Protein AF-A0A7S1CXA7-F1 (afdb_monomer)

Mean predicted aligned error: 4.33 Å

pLDDT: mean 91.2, std 10.45, range [54.34, 98.44]

Organism: Cyclophora tenuis (NCBI:txid216820)

Sequence (140 aa):
IIPPPPTMKFTTAVYFDAGASSWDNGSGGPSLSYFVEIWKRHGIEFRDIFAYEMRTDSNDFYNTVPPPFQKIVHYQQCAVSSDPREDSKDHPFLPLVVKRQATNEDYVLFKLDIDSPHVENGNIDFILNDPDTHIDELLW

Secondary structure (DSSP, 8-state):
--PPPTT---SEEEEEEET---SS--TT--HHHHHHHHHHHTT---SEEEEEESSS-HHHHHHHS-TTTTTTEEEEESPPPSSGGG--SSS--HHHHHHHH--TTEEEEEEE--S-HHHHHHHHHHHHH-TT---SEEE-

Structure (mmCIF, N/CA/C/O backbone):
data_AF-A0A7S1CXA7-F1
#
_entry.id   AF-A0A7S1CXA7-F1
#
loop_
_atom_site.group_PDB
_atom_site.i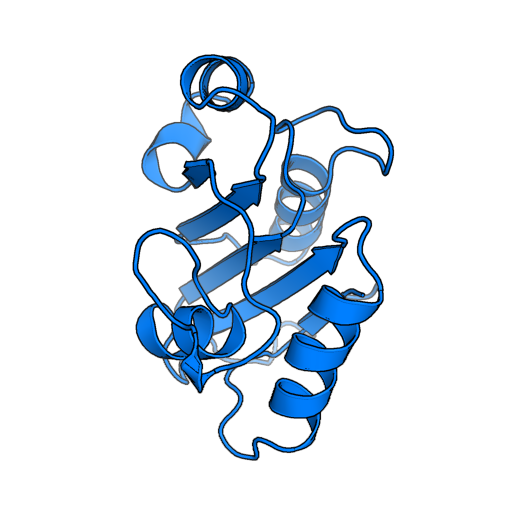d
_atom_site.type_symbol
_atom_site.label_atom_id
_atom_site.label_alt_id
_atom_site.label_comp_id
_atom_site.label_asym_id
_atom_site.label_entity_id
_atom_site.label_seq_id
_atom_site.pdbx_PDB_ins_code
_atom_site.Cartn_x
_atom_site.Cartn_y
_atom_site.Cartn_z
_atom_site.occupancy
_atom_site.B_iso_or_equiv
_atom_site.auth_seq_id
_atom_site.auth_comp_id
_atom_site.auth_asym_id
_atom_site.auth_atom_id
_atom_site.pdbx_PDB_model_num
ATOM 1 N N . ILE A 1 1 ? -17.039 0.697 -6.893 1.00 56.75 1 ILE A N 1
ATOM 2 C CA . ILE A 1 1 ? -16.589 0.129 -5.603 1.00 56.75 1 ILE A CA 1
ATOM 3 C C . ILE A 1 1 ? -17.526 0.673 -4.537 1.00 56.75 1 ILE A C 1
ATOM 5 O O . ILE A 1 1 ? -17.783 1.873 -4.555 1.00 56.75 1 ILE A O 1
ATOM 9 N N . ILE A 1 2 ? -18.133 -0.202 -3.735 1.00 61.88 2 ILE A N 1
ATOM 10 C CA . ILE A 1 2 ? -19.019 0.176 -2.628 1.00 61.88 2 ILE A CA 1
ATOM 11 C C . ILE A 1 2 ? -18.299 -0.305 -1.365 1.00 61.88 2 ILE A C 1
ATOM 13 O O . ILE A 1 2 ? -18.196 -1.519 -1.219 1.00 61.88 2 ILE A O 1
ATOM 17 N N . PRO A 1 3 ? -17.785 0.598 -0.514 1.00 61.09 3 PRO A N 1
ATOM 18 C CA . PRO A 1 3 ? -17.095 0.214 0.720 1.00 61.09 3 PRO A CA 1
ATOM 19 C C . PRO A 1 3 ? -18.050 -0.505 1.686 1.00 61.09 3 PRO A C 1
ATOM 21 O O . PRO A 1 3 ? -19.278 -0.422 1.505 1.00 61.09 3 PRO A O 1
ATOM 24 N N . PRO A 1 4 ? -17.540 -1.214 2.711 1.00 60.25 4 PRO A N 1
ATOM 25 C CA . PRO A 1 4 ? -18.363 -2.129 3.480 1.00 60.25 4 PRO A CA 1
ATOM 26 C C . PRO A 1 4 ? -19.450 -1.376 4.260 1.00 60.25 4 PRO A C 1
ATOM 28 O O . PRO A 1 4 ? -19.286 -0.209 4.634 1.00 60.25 4 PRO A O 1
ATOM 31 N N . PRO A 1 5 ? -20.587 -2.034 4.543 1.00 57.44 5 PRO A N 1
ATOM 32 C CA . PRO A 1 5 ? -21.625 -1.445 5.371 1.00 57.44 5 PRO A CA 1
ATOM 33 C C . PRO A 1 5 ? -21.099 -1.145 6.793 1.00 57.44 5 PRO A C 1
ATOM 35 O O . PRO A 1 5 ? -20.290 -1.915 7.315 1.00 57.44 5 PRO A O 1
ATOM 38 N N . PRO A 1 6 ? -21.619 -0.104 7.480 1.00 56.28 6 PRO A N 1
ATOM 39 C CA . PRO A 1 6 ? -21.147 0.365 8.799 1.00 56.28 6 PRO A CA 1
ATOM 40 C C . PRO A 1 6 ? -21.222 -0.654 9.952 1.00 56.28 6 PRO A C 1
ATOM 42 O O . PRO A 1 6 ? -20.946 -0.324 11.102 1.00 56.28 6 PRO A O 1
ATOM 45 N N . THR A 1 7 ? -21.694 -1.869 9.683 1.00 54.34 7 THR A N 1
ATOM 46 C CA . THR A 1 7 ? -21.937 -2.929 10.663 1.00 54.34 7 THR A CA 1
ATOM 47 C C . THR A 1 7 ? -20.725 -3.823 10.920 1.00 54.34 7 THR A C 1
ATOM 49 O O . THR A 1 7 ? -20.772 -4.613 11.863 1.00 54.34 7 THR A O 1
ATOM 52 N N . MET A 1 8 ? -19.654 -3.728 10.122 1.00 60.81 8 MET A N 1
ATOM 53 C CA . MET A 1 8 ? -18.385 -4.381 10.455 1.00 60.81 8 MET A CA 1
ATOM 54 C C . MET A 1 8 ? -17.701 -3.621 11.593 1.00 60.81 8 MET A C 1
ATOM 56 O O . MET A 1 8 ? -17.416 -2.433 11.482 1.00 60.81 8 MET A O 1
ATOM 60 N N . LYS A 1 9 ? -17.473 -4.307 12.716 1.00 69.88 9 LYS A N 1
ATOM 61 C CA . LYS A 1 9 ? -16.761 -3.752 13.869 1.00 69.88 9 LYS A CA 1
ATOM 62 C C . LYS A 1 9 ? -15.258 -3.972 13.691 1.00 69.88 9 LYS A C 1
ATOM 64 O O . LYS A 1 9 ? -14.724 -4.911 14.269 1.00 69.88 9 LYS A O 1
ATOM 69 N N . PHE A 1 10 ? -14.603 -3.129 12.903 1.00 83.38 10 PHE A N 1
ATOM 70 C CA . PHE A 1 10 ? -13.144 -2.992 12.942 1.00 83.38 10 PHE A CA 1
ATOM 71 C C . PHE A 1 10 ? -12.752 -1.928 13.979 1.00 83.38 10 PHE A C 1
ATOM 73 O O . PHE A 1 10 ? -13.532 -1.016 14.275 1.00 83.38 10 PHE A O 1
ATOM 80 N N . THR A 1 11 ? -11.565 -2.063 14.571 1.00 85.94 11 THR A N 1
ATOM 81 C CA . THR A 1 11 ? -11.026 -1.098 15.547 1.00 85.94 11 THR A CA 1
ATOM 82 C C . THR A 1 11 ? -10.161 -0.044 14.869 1.00 85.94 11 THR A C 1
ATOM 84 O O . THR A 1 11 ? -10.208 1.125 15.255 1.00 85.94 11 THR A O 1
ATOM 87 N N . THR A 1 12 ? -9.408 -0.435 13.839 1.00 94.56 12 THR A N 1
ATOM 88 C CA . THR A 1 12 ? -8.625 0.474 12.997 1.00 94.56 12 THR A CA 1
ATOM 89 C C . THR A 1 12 ? -8.732 0.075 11.525 1.00 94.56 12 THR A C 1
ATOM 91 O O . THR A 1 12 ? -9.360 -0.929 11.196 1.00 94.56 12 THR A O 1
ATOM 94 N N . ALA A 1 13 ? -8.183 0.887 10.624 1.00 96.56 13 ALA A N 1
ATOM 95 C CA . ALA A 1 13 ? -8.145 0.586 9.198 1.00 96.56 13 ALA A CA 1
ATOM 96 C C . ALA A 1 13 ? -6.732 0.786 8.650 1.00 96.56 13 ALA A C 1
ATOM 98 O O . ALA A 1 13 ? -6.048 1.734 9.036 1.00 96.56 13 ALA A O 1
ATOM 99 N N . VAL A 1 14 ? -6.305 -0.072 7.732 1.00 97.94 14 VAL A N 1
ATOM 100 C CA . VAL A 1 14 ? -4.986 -0.018 7.097 1.00 97.94 14 VAL A CA 1
ATOM 101 C C . VAL A 1 14 ? -5.157 -0.102 5.587 1.00 97.94 14 VAL A C 1
ATOM 103 O O . VAL A 1 14 ? -5.973 -0.875 5.086 1.00 97.94 14 VAL A O 1
ATOM 106 N N . TYR A 1 15 ? -4.391 0.707 4.863 1.00 98.12 15 TYR A N 1
ATOM 107 C CA . TYR A 1 15 ? -4.403 0.722 3.407 1.00 98.12 15 TYR A CA 1
ATOM 108 C C . TYR A 1 15 ? -3.030 0.344 2.852 1.00 98.12 15 TYR A C 1
ATOM 110 O O . TYR A 1 15 ? -2.016 0.890 3.277 1.00 98.12 15 TYR A O 1
ATOM 118 N N . PHE A 1 16 ? -2.998 -0.573 1.892 1.00 98.00 16 PHE A N 1
ATOM 119 C CA . PHE A 1 16 ? -1.806 -0.960 1.146 1.00 98.00 16 PHE A CA 1
ATOM 120 C C . PHE A 1 16 ? -2.003 -0.612 -0.332 1.00 98.00 16 PHE A C 1
ATOM 122 O O . PHE A 1 16 ? -3.014 -0.990 -0.921 1.00 98.00 16 PHE A O 1
ATOM 129 N N . ASP A 1 17 ? -1.042 0.087 -0.932 1.00 97.19 17 ASP A N 1
ATOM 130 C CA . ASP A 1 17 ? -1.062 0.501 -2.337 1.00 97.19 17 ASP A CA 1
ATOM 131 C C . ASP A 1 17 ? 0.243 0.099 -3.025 1.00 97.19 17 ASP A C 1
ATOM 133 O O . ASP A 1 17 ? 1.320 0.626 -2.721 1.00 97.19 17 ASP A O 1
ATOM 137 N N . ALA A 1 18 ? 0.149 -0.850 -3.948 1.00 95.75 18 ALA A N 1
ATOM 138 C CA . ALA A 1 18 ? 1.240 -1.198 -4.839 1.00 95.75 18 ALA A CA 1
ATOM 139 C C . ALA A 1 18 ? 1.119 -0.416 -6.154 1.00 95.75 18 ALA A C 1
ATOM 141 O O . ALA A 1 18 ? 0.039 -0.372 -6.747 1.00 95.75 18 ALA A O 1
ATOM 142 N N . GLY A 1 19 ? 2.232 0.184 -6.589 1.00 92.56 19 GLY A N 1
ATOM 143 C CA . GLY A 1 19 ? 2.306 1.070 -7.756 1.00 92.56 19 GLY A CA 1
ATOM 144 C C . GLY A 1 19 ? 2.066 2.551 -7.437 1.00 92.56 19 GLY A C 1
ATOM 145 O O . GLY A 1 19 ? 1.740 3.342 -8.322 1.00 92.56 19 GLY A O 1
ATOM 146 N N . ALA A 1 20 ? 2.201 2.961 -6.174 1.00 92.00 20 ALA A N 1
ATOM 147 C CA . ALA A 1 20 ? 1.881 4.316 -5.737 1.00 92.00 20 ALA A CA 1
ATOM 148 C C . ALA A 1 20 ? 3.008 5.316 -6.051 1.00 92.00 20 ALA A C 1
ATOM 150 O O . ALA A 1 20 ? 3.956 5.469 -5.283 1.00 92.00 20 ALA A O 1
ATOM 151 N N . SER A 1 21 ? 2.889 6.050 -7.162 1.00 87.00 21 SER A N 1
ATOM 152 C CA . SER A 1 21 ? 3.908 7.024 -7.584 1.00 87.00 21 SER A CA 1
ATOM 153 C C . SER A 1 21 ? 3.718 8.448 -7.038 1.00 87.00 21 SER A C 1
ATOM 155 O O . SER A 1 21 ? 4.655 9.239 -7.094 1.00 87.00 21 SER A O 1
ATOM 157 N N . SER A 1 22 ? 2.519 8.819 -6.576 1.00 91.81 22 SER A N 1
ATOM 158 C CA . SER A 1 22 ? 2.189 10.155 -6.044 1.00 91.81 22 SER A CA 1
ATOM 159 C C . SER A 1 22 ? 0.873 10.113 -5.253 1.00 91.81 22 SER A C 1
ATOM 161 O O . SER A 1 22 ? 0.048 9.222 -5.447 1.00 91.81 22 SER A O 1
ATOM 163 N N . TRP A 1 23 ? 0.676 11.071 -4.342 1.00 92.38 23 TRP A N 1
ATOM 164 C CA . TRP A 1 23 ? -0.548 11.206 -3.549 1.00 92.38 23 TRP A CA 1
ATOM 165 C C . TRP A 1 23 ? -1.788 11.590 -4.375 1.00 92.38 23 TRP A C 1
ATOM 167 O O . TRP A 1 23 ? -2.876 11.035 -4.188 1.00 92.38 23 TRP A O 1
ATOM 177 N N . ASP A 1 24 ? -1.640 12.576 -5.259 1.00 88.62 24 ASP A N 1
ATOM 178 C CA . ASP A 1 24 ? -2.730 13.253 -5.970 1.00 88.62 24 ASP A CA 1
ATOM 179 C C . ASP A 1 24 ? -2.632 13.146 -7.495 1.00 88.62 24 ASP A C 1
ATOM 181 O O . ASP A 1 24 ? -3.511 13.647 -8.197 1.00 88.62 24 ASP A O 1
ATOM 185 N N . ASN A 1 25 ? -1.629 12.432 -8.016 1.00 75.31 25 ASN A N 1
ATOM 186 C CA . ASN A 1 25 ? -1.449 12.191 -9.445 1.00 75.31 25 ASN A CA 1
ATOM 187 C C . ASN A 1 25 ? -0.983 10.750 -9.737 1.00 75.31 25 ASN A C 1
ATOM 189 O O . ASN A 1 25 ? -0.480 10.052 -8.862 1.00 75.31 25 ASN A O 1
ATOM 193 N N . GLY A 1 26 ? -1.132 10.298 -10.985 1.00 68.38 26 GLY A N 1
ATOM 194 C CA . GLY A 1 26 ? -0.675 8.977 -11.432 1.00 68.38 26 GLY A CA 1
ATOM 195 C C . GLY A 1 26 ? -1.232 8.605 -12.806 1.00 68.38 26 GLY A C 1
ATOM 196 O O . GLY A 1 26 ? -2.295 9.093 -13.193 1.00 68.38 26 GLY A O 1
ATOM 197 N N . SER A 1 27 ? -0.533 7.742 -13.550 1.00 61.62 27 SER A N 1
ATOM 198 C CA . SER A 1 27 ? -0.973 7.286 -14.884 1.00 61.62 27 SER A CA 1
ATOM 199 C C . SER A 1 27 ? -2.298 6.509 -14.840 1.00 61.62 27 SER A C 1
ATOM 201 O O . SER A 1 27 ? -3.074 6.584 -15.789 1.00 61.62 27 SER A O 1
ATOM 203 N N . GLY A 1 28 ? -2.581 5.829 -13.722 1.00 60.34 28 GLY A N 1
ATOM 204 C CA . GLY A 1 28 ? -3.862 5.175 -13.418 1.00 60.34 28 GLY A CA 1
ATOM 205 C C . GLY A 1 28 ? -4.852 6.048 -12.629 1.00 60.34 28 GLY A C 1
ATOM 206 O O . GLY A 1 28 ? -5.893 5.562 -12.194 1.00 60.34 28 GLY A O 1
ATOM 207 N N . GLY A 1 29 ? -4.549 7.337 -12.435 1.00 65.44 29 GLY A N 1
ATOM 208 C CA . GLY A 1 29 ? -5.243 8.215 -11.490 1.00 65.44 29 GLY A CA 1
ATOM 209 C C . GLY A 1 29 ? -4.641 8.165 -10.076 1.00 65.44 29 GLY A C 1
ATOM 210 O O . GLY A 1 29 ? -3.763 7.348 -9.800 1.00 65.44 29 GLY A O 1
ATOM 211 N N . PRO A 1 30 ? -5.066 9.062 -9.169 1.00 80.81 30 PRO A N 1
ATOM 212 C CA . PRO A 1 30 ? -4.439 9.196 -7.861 1.00 80.81 30 PRO A CA 1
ATOM 213 C C . PRO A 1 30 ? -5.061 8.260 -6.829 1.00 80.81 30 PRO A C 1
ATOM 215 O O . PRO A 1 30 ? -5.964 8.650 -6.087 1.00 80.81 30 PRO A O 1
ATOM 218 N N . SER A 1 31 ? -4.590 7.015 -6.786 1.00 86.62 31 SER A N 1
ATOM 219 C CA . SER A 1 31 ? -5.135 5.982 -5.900 1.00 86.62 31 SER A CA 1
ATOM 220 C C . SER A 1 31 ? -5.147 6.424 -4.435 1.00 86.62 31 SER A C 1
ATOM 222 O O . SER A 1 31 ? -6.200 6.390 -3.803 1.00 86.62 31 SER A O 1
ATOM 224 N N . LEU A 1 32 ? -4.029 6.934 -3.912 1.00 93.62 32 LEU A N 1
ATOM 225 C CA . LEU A 1 32 ? -3.905 7.310 -2.501 1.00 93.62 32 LEU A CA 1
ATOM 226 C C . LEU A 1 32 ? -4.975 8.312 -2.047 1.00 93.62 32 LEU A C 1
ATOM 228 O O . LEU A 1 32 ? -5.784 8.003 -1.170 1.00 93.62 32 LEU A O 1
ATOM 232 N N . SER A 1 33 ? -5.024 9.497 -2.661 1.00 94.56 33 SER A N 1
ATOM 233 C CA . SER A 1 33 ? -6.026 10.510 -2.308 1.00 94.56 33 SER A CA 1
ATOM 234 C C . SER A 1 33 ? -7.457 10.063 -2.612 1.00 94.56 33 SER A C 1
ATOM 236 O O . SER A 1 33 ? -8.359 10.350 -1.824 1.00 94.56 33 SER A O 1
ATOM 238 N N . TYR A 1 34 ? -7.680 9.330 -3.707 1.00 93.62 34 TYR A N 1
ATOM 239 C CA . TYR A 1 34 ? -9.003 8.824 -4.060 1.00 93.62 34 TYR A CA 1
ATOM 240 C C . TYR A 1 34 ? -9.546 7.867 -2.993 1.00 93.62 34 TYR A C 1
ATOM 242 O O . TYR A 1 34 ? -10.650 8.079 -2.487 1.00 93.62 34 TYR A O 1
ATOM 250 N N . PHE A 1 35 ? -8.781 6.841 -2.615 1.00 94.88 35 PHE A N 1
ATOM 251 C CA . PHE A 1 35 ? -9.233 5.838 -1.651 1.00 94.88 35 PHE A CA 1
ATOM 252 C C . PHE A 1 35 ? -9.390 6.426 -0.252 1.00 94.88 35 PHE A C 1
ATOM 254 O O . PHE A 1 35 ? -10.398 6.167 0.402 1.00 94.88 35 PHE A O 1
ATOM 261 N N . VAL A 1 36 ? -8.482 7.307 0.172 1.00 95.25 36 VAL A N 1
ATOM 262 C CA . VAL A 1 36 ? -8.621 8.037 1.440 1.00 95.25 36 VAL A CA 1
ATOM 263 C C . VAL A 1 36 ? -9.923 8.841 1.483 1.00 95.25 36 VAL A C 1
ATOM 265 O O . VAL A 1 36 ? -10.683 8.734 2.445 1.00 95.25 36 VAL A O 1
ATOM 268 N N . GLU A 1 37 ? -10.225 9.617 0.440 1.00 94.00 37 GLU A N 1
ATOM 269 C CA . GLU A 1 37 ? -11.427 10.456 0.410 1.00 94.00 37 GLU A CA 1
ATOM 270 C C . GLU A 1 37 ? -12.717 9.644 0.299 1.00 94.00 37 GLU A C 1
ATOM 272 O O . GLU A 1 37 ? -13.724 9.993 0.921 1.00 94.00 37 GLU A O 1
ATOM 277 N N . ILE A 1 38 ? -12.715 8.556 -0.475 1.00 93.38 38 ILE A N 1
ATOM 278 C CA . ILE A 1 38 ? -13.886 7.688 -0.580 1.00 93.38 38 ILE A CA 1
ATOM 279 C C . ILE A 1 38 ? -14.142 6.994 0.758 1.00 93.38 38 ILE A C 1
ATOM 281 O O . ILE A 1 38 ? -15.251 7.107 1.267 1.00 93.38 38 ILE A O 1
ATOM 285 N N . TRP A 1 39 ? -13.149 6.373 1.395 1.00 93.56 39 TRP A N 1
ATOM 286 C CA . TRP A 1 39 ? -13.355 5.625 2.643 1.00 93.56 39 TRP A CA 1
ATOM 287 C C . TRP A 1 39 ? -13.757 6.525 3.803 1.00 93.56 39 TRP A C 1
ATOM 289 O O . TRP A 1 39 ? -14.666 6.192 4.571 1.00 93.56 39 TRP A O 1
ATOM 299 N N . LYS A 1 40 ? -13.195 7.733 3.849 1.00 93.62 40 LYS A N 1
ATOM 300 C CA . LYS A 1 40 ? -13.577 8.745 4.828 1.00 93.62 40 LYS A CA 1
ATOM 301 C C . LYS A 1 40 ? -15.062 9.101 4.761 1.00 93.62 40 LYS A C 1
ATOM 303 O O . LYS A 1 40 ? -15.695 9.278 5.801 1.00 93.62 40 LYS A O 1
ATOM 308 N N . ARG A 1 41 ? -15.669 9.153 3.566 1.00 92.25 41 ARG A N 1
ATOM 309 C CA . ARG A 1 41 ? -17.124 9.396 3.411 1.00 92.25 41 ARG A CA 1
ATOM 310 C C . ARG A 1 41 ? -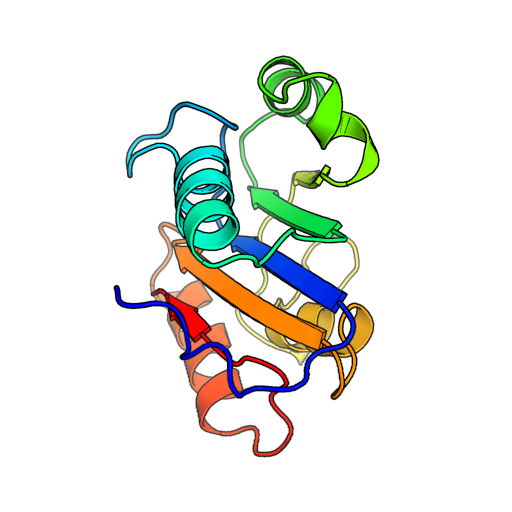17.984 8.284 4.009 1.00 92.25 41 ARG A C 1
ATOM 312 O O . ARG A 1 41 ? -19.157 8.516 4.289 1.00 92.25 41 ARG A O 1
ATOM 319 N N . HIS A 1 42 ? -17.400 7.112 4.224 1.00 89.50 42 HIS A N 1
ATOM 320 C CA . HIS A 1 42 ? -18.033 5.963 4.861 1.00 89.50 42 HIS A CA 1
ATOM 321 C C . HIS A 1 42 ? -17.625 5.796 6.331 1.00 89.50 42 HIS A C 1
ATOM 323 O O . HIS A 1 42 ? -17.951 4.786 6.946 1.00 89.50 42 HIS A O 1
ATOM 329 N N . GLY A 1 43 ? -16.962 6.800 6.917 1.00 91.38 43 GLY A N 1
ATOM 330 C CA . GLY A 1 43 ? -16.536 6.779 8.315 1.00 91.38 43 GLY A CA 1
ATOM 331 C C . GLY A 1 43 ? -15.314 5.899 8.577 1.00 91.38 43 GLY A C 1
ATOM 332 O O . GLY A 1 43 ? -15.059 5.568 9.731 1.00 91.38 43 GLY A O 1
ATOM 333 N N . ILE A 1 44 ? -14.572 5.519 7.532 1.00 93.62 44 ILE A N 1
ATOM 334 C CA . ILE A 1 44 ? -13.329 4.757 7.649 1.00 93.62 44 ILE A CA 1
ATOM 335 C C . ILE A 1 44 ? -12.156 5.720 7.476 1.00 93.62 44 ILE A C 1
ATOM 337 O O . ILE A 1 44 ? -11.939 6.264 6.395 1.00 93.62 44 ILE A O 1
ATOM 341 N N . GLU A 1 45 ? -11.396 5.928 8.547 1.00 95.06 45 GLU A N 1
ATOM 342 C CA . GLU A 1 45 ? -10.141 6.677 8.515 1.00 95.06 45 GLU A CA 1
ATOM 343 C C . GLU A 1 45 ? -8.975 5.708 8.699 1.00 95.06 45 GLU A C 1
ATOM 345 O O . GLU A 1 45 ? -8.926 4.958 9.675 1.00 95.06 45 GLU A O 1
ATOM 350 N N . PHE A 1 46 ? -8.042 5.709 7.747 1.00 97.19 46 PHE A N 1
ATOM 351 C CA . PHE A 1 46 ? -6.881 4.831 7.804 1.00 97.19 46 PHE A CA 1
ATOM 352 C C . PHE A 1 46 ? -5.910 5.285 8.896 1.00 97.19 46 PHE A C 1
ATOM 354 O O . PHE A 1 46 ? -5.511 6.448 8.949 1.00 97.19 46 PHE A O 1
ATOM 361 N N . ARG A 1 47 ? -5.519 4.340 9.750 1.00 97.38 47 ARG A N 1
ATOM 362 C CA . ARG A 1 47 ? -4.456 4.482 10.746 1.00 97.38 47 ARG A CA 1
ATOM 363 C C . ARG A 1 47 ? -3.097 4.590 10.065 1.00 97.38 47 ARG A C 1
ATOM 365 O O . ARG A 1 47 ? -2.314 5.454 10.438 1.00 97.38 47 ARG A O 1
ATOM 372 N N . ASP A 1 48 ? -2.851 3.723 9.086 1.00 98.19 48 ASP A N 1
ATOM 373 C CA . ASP A 1 48 ? -1.613 3.660 8.314 1.00 98.19 48 ASP A CA 1
ATOM 374 C C . ASP A 1 48 ? -1.906 3.379 6.837 1.00 98.19 48 ASP A C 1
ATOM 376 O O . ASP A 1 48 ? -2.866 2.685 6.489 1.00 98.19 48 ASP A O 1
ATOM 380 N N . ILE A 1 49 ? -1.054 3.931 5.977 1.00 98.44 49 ILE A N 1
ATOM 381 C CA . ILE A 1 49 ? -1.075 3.785 4.526 1.00 98.44 49 ILE A CA 1
ATOM 382 C C . ILE A 1 49 ? 0.324 3.352 4.088 1.00 98.44 49 ILE A C 1
ATOM 384 O O . ILE A 1 49 ? 1.280 4.110 4.234 1.00 98.44 49 ILE A O 1
ATOM 388 N N . PHE A 1 50 ? 0.454 2.152 3.539 1.00 98.31 50 PHE A N 1
ATOM 389 C CA . PHE A 1 50 ? 1.713 1.611 3.039 1.00 98.31 50 PHE A CA 1
ATOM 390 C C . PHE A 1 50 ? 1.739 1.682 1.514 1.00 98.31 50 PHE A C 1
ATOM 392 O O . PHE A 1 50 ? 0.898 1.082 0.850 1.00 98.31 50 PHE A O 1
ATOM 399 N N . ALA A 1 51 ? 2.701 2.415 0.964 1.00 97.31 51 ALA A N 1
ATOM 400 C CA . ALA A 1 51 ? 2.828 2.691 -0.460 1.00 97.31 51 ALA A CA 1
ATOM 401 C C . ALA A 1 51 ? 4.140 2.111 -1.007 1.00 97.31 51 ALA A C 1
ATOM 403 O O . ALA A 1 51 ? 5.207 2.330 -0.428 1.00 97.31 51 ALA A O 1
ATOM 404 N N . TYR A 1 52 ? 4.067 1.396 -2.129 1.00 97.12 52 TYR A N 1
ATOM 405 C CA . TYR A 1 52 ? 5.208 0.712 -2.743 1.00 97.12 52 TYR A CA 1
ATOM 406 C C . TYR A 1 52 ? 5.343 1.092 -4.213 1.00 97.12 52 TYR A C 1
ATOM 408 O O . TYR A 1 52 ? 4.385 0.938 -4.969 1.00 97.12 52 TYR A O 1
ATOM 416 N N . GLU A 1 53 ? 6.527 1.542 -4.629 1.00 94.44 53 GLU A N 1
ATOM 417 C CA . GLU A 1 53 ? 6.864 1.737 -6.046 1.00 94.44 53 GLU A CA 1
ATOM 418 C C . GLU A 1 53 ? 8.388 1.726 -6.275 1.00 94.44 53 GLU A C 1
ATOM 420 O O . GLU A 1 53 ? 9.157 2.232 -5.472 1.00 94.44 53 GLU A O 1
ATOM 425 N N . MET A 1 54 ? 8.863 1.145 -7.374 1.00 94.25 54 MET A N 1
ATOM 426 C CA . MET A 1 54 ? 10.276 0.976 -7.696 1.00 94.25 54 MET A CA 1
ATOM 427 C C . MET A 1 54 ? 10.958 2.229 -8.270 1.00 94.25 54 MET A C 1
ATOM 429 O O . MET A 1 54 ? 12.170 2.378 -8.101 1.00 94.25 54 MET A O 1
ATOM 433 N N . ARG A 1 55 ? 10.245 3.116 -8.982 1.00 93.56 55 ARG A N 1
ATOM 434 C CA . ARG A 1 55 ? 10.875 4.206 -9.754 1.00 93.56 55 ARG A CA 1
ATOM 435 C C . ARG A 1 55 ? 10.903 5.547 -9.039 1.00 93.56 55 ARG A C 1
ATOM 437 O O . ARG A 1 55 ? 11.903 6.251 -9.160 1.00 93.56 55 ARG A O 1
ATOM 444 N N . THR A 1 56 ? 9.832 5.922 -8.349 1.00 94.38 56 THR A N 1
ATOM 445 C CA . THR A 1 56 ? 9.717 7.267 -7.770 1.00 94.38 56 THR A CA 1
ATOM 446 C C . THR A 1 56 ? 10.661 7.429 -6.580 1.00 94.38 56 THR A C 1
ATOM 448 O O . THR A 1 56 ? 10.630 6.618 -5.651 1.00 94.38 56 THR A O 1
ATOM 451 N N . ASP A 1 57 ? 11.484 8.485 -6.598 1.00 96.44 57 ASP A N 1
ATOM 452 C CA . ASP A 1 57 ? 12.335 8.844 -5.460 1.00 96.44 57 ASP A CA 1
ATOM 453 C C . ASP A 1 57 ? 11.480 9.112 -4.220 1.00 96.44 57 ASP A C 1
ATOM 455 O O . ASP A 1 57 ? 10.413 9.723 -4.292 1.00 96.44 57 ASP A O 1
ATOM 459 N N . SER A 1 58 ? 11.961 8.678 -3.058 1.00 95.44 58 SER A N 1
ATOM 460 C CA . SER A 1 58 ? 11.204 8.841 -1.816 1.00 95.44 58 SER A CA 1
ATOM 461 C C . SER A 1 58 ? 10.912 10.308 -1.486 1.00 95.44 58 SER A C 1
ATOM 463 O O . SER A 1 58 ? 9.817 10.609 -1.017 1.00 95.44 58 SER A O 1
ATOM 465 N N . ASN A 1 59 ? 11.838 11.237 -1.749 1.00 95.88 59 ASN A N 1
ATOM 466 C CA . ASN A 1 59 ? 11.579 12.656 -1.500 1.00 95.88 59 ASN A CA 1
ATOM 467 C C . ASN A 1 59 ? 10.531 13.194 -2.469 1.00 95.88 59 ASN A C 1
ATOM 469 O O . ASN A 1 59 ? 9.638 13.926 -2.046 1.00 95.88 59 ASN A O 1
ATOM 473 N N . ASP A 1 60 ? 10.611 12.808 -3.743 1.00 95.75 60 ASP A N 1
ATOM 474 C CA . ASP A 1 60 ? 9.630 13.206 -4.753 1.00 95.75 60 ASP A CA 1
ATOM 475 C C . ASP A 1 60 ? 8.230 12.722 -4.373 1.00 95.75 60 ASP A C 1
ATOM 477 O O . ASP A 1 60 ? 7.284 13.509 -4.402 1.00 95.75 60 ASP A O 1
ATOM 481 N N . PHE A 1 61 ? 8.101 11.473 -3.916 1.00 95.94 61 PHE A N 1
ATOM 482 C CA . PHE A 1 61 ? 6.839 10.953 -3.399 1.00 95.94 61 PHE A CA 1
ATOM 483 C C . PHE A 1 61 ? 6.345 11.770 -2.195 1.00 95.94 61 PHE A C 1
ATOM 485 O O . PHE A 1 61 ? 5.226 12.292 -2.217 1.00 95.94 61 PHE A O 1
ATOM 492 N N . TYR A 1 62 ? 7.174 11.935 -1.156 1.00 96.56 62 TYR A N 1
ATOM 493 C CA . TYR A 1 62 ? 6.776 12.628 0.075 1.00 96.56 62 TYR A CA 1
ATOM 494 C C . TYR A 1 62 ? 6.458 14.115 -0.138 1.00 96.56 62 TYR A C 1
ATOM 496 O O . TYR A 1 62 ? 5.618 14.657 0.581 1.00 96.56 62 TYR A O 1
ATOM 504 N N . ASN A 1 63 ? 7.041 14.757 -1.154 1.00 96.19 63 ASN A N 1
ATOM 505 C CA . ASN A 1 63 ? 6.691 16.121 -1.560 1.00 96.19 63 ASN A CA 1
ATOM 506 C C . ASN A 1 63 ? 5.244 16.242 -2.066 1.00 96.19 63 ASN A C 1
ATOM 508 O O . ASN A 1 63 ? 4.682 17.337 -2.034 1.00 96.19 63 ASN A O 1
ATOM 512 N N . THR A 1 64 ? 4.627 15.140 -2.504 1.00 95.94 64 THR A N 1
ATOM 513 C CA . THR A 1 64 ? 3.214 15.113 -2.915 1.00 95.94 64 THR A CA 1
ATOM 514 C C . THR A 1 64 ? 2.256 14.832 -1.754 1.00 95.94 64 THR A C 1
ATOM 516 O O . THR A 1 64 ? 1.073 15.147 -1.853 1.00 95.94 64 THR A O 1
ATOM 519 N N . VAL A 1 65 ? 2.741 14.281 -0.634 1.00 96.69 65 VAL A N 1
ATOM 520 C CA . VAL A 1 65 ? 1.899 13.886 0.506 1.00 96.69 65 VAL A CA 1
ATOM 521 C C . VAL A 1 65 ? 1.528 15.111 1.361 1.00 96.69 65 VAL A C 1
ATOM 523 O O . VAL A 1 65 ? 2.418 15.752 1.936 1.00 96.69 65 VAL A O 1
ATOM 526 N N . PRO A 1 66 ? 0.229 15.434 1.534 1.00 95.94 66 PRO A N 1
ATOM 527 C CA . PRO A 1 66 ? -0.191 16.578 2.332 1.00 95.94 66 PRO A CA 1
ATOM 528 C C . PRO A 1 66 ? 0.167 16.412 3.819 1.00 95.94 66 PRO A C 1
ATOM 530 O O . PRO A 1 66 ? 0.125 15.294 4.340 1.00 95.94 66 PRO A O 1
ATOM 533 N N . PRO A 1 67 ? 0.426 17.511 4.557 1.00 96.19 67 PRO A N 1
ATOM 534 C CA . PRO A 1 67 ? 0.902 17.455 5.944 1.00 96.19 67 PRO A CA 1
ATOM 535 C C . PRO A 1 67 ? 0.098 16.568 6.914 1.00 96.19 67 PRO A C 1
ATOM 537 O O . PRO A 1 67 ? 0.725 15.897 7.734 1.00 96.19 67 PRO A O 1
ATOM 540 N N . PRO A 1 68 ? -1.252 16.498 6.851 1.00 95.06 68 PRO A N 1
ATOM 541 C CA . PRO A 1 68 ? -2.021 15.612 7.729 1.00 95.06 68 PRO A CA 1
ATOM 542 C C . PRO A 1 68 ? -1.693 14.123 7.552 1.00 95.06 68 PRO A C 1
ATOM 544 O O . PRO A 1 68 ? -1.840 13.357 8.499 1.00 95.06 68 PRO A O 1
ATOM 547 N N . PHE A 1 69 ? -1.234 13.724 6.364 1.00 97.00 69 PHE A N 1
ATOM 548 C CA . PHE A 1 69 ? -1.014 12.326 5.996 1.00 97.00 69 PHE A CA 1
ATOM 549 C C . PHE A 1 69 ? 0.446 11.883 6.124 1.00 97.00 69 PHE A C 1
ATOM 551 O O . PHE A 1 69 ? 0.716 10.692 6.223 1.00 97.00 69 PHE A O 1
ATOM 558 N N . GLN A 1 70 ? 1.398 12.815 6.220 1.00 95.12 70 GLN A N 1
ATOM 559 C CA . GLN A 1 70 ? 2.835 12.504 6.294 1.00 95.12 70 GLN A CA 1
ATOM 560 C C . GLN A 1 70 ? 3.225 11.585 7.463 1.00 95.12 70 GLN A C 1
ATOM 562 O O . GLN A 1 70 ? 4.257 10.928 7.401 1.00 95.12 70 GLN A O 1
ATOM 567 N N . LYS A 1 71 ? 2.423 11.543 8.535 1.00 97.06 71 LYS A N 1
ATOM 568 C CA . LYS A 1 71 ? 2.672 10.676 9.699 1.00 97.06 71 LYS A CA 1
ATOM 569 C C . LYS A 1 71 ? 2.124 9.260 9.555 1.00 97.06 71 LYS A C 1
ATOM 571 O O . LYS A 1 71 ? 2.558 8.395 10.305 1.00 97.06 71 LYS A O 1
ATOM 576 N N . ILE A 1 72 ? 1.158 9.064 8.663 1.00 97.38 72 ILE A N 1
ATOM 577 C CA . ILE A 1 72 ? 0.481 7.777 8.475 1.00 97.38 72 ILE A CA 1
ATOM 578 C C . ILE A 1 72 ? 0.878 7.109 7.158 1.00 97.38 72 ILE A C 1
ATOM 580 O O . ILE A 1 72 ? 0.594 5.936 6.966 1.00 97.38 72 ILE A O 1
ATOM 584 N N . VAL A 1 73 ? 1.515 7.849 6.243 1.00 98.25 73 VAL A N 1
ATOM 585 C CA . VAL A 1 73 ? 1.992 7.327 4.961 1.00 98.25 73 VAL A CA 1
ATOM 586 C C . VAL A 1 73 ? 3.429 6.835 5.086 1.00 98.25 73 VAL A C 1
ATOM 588 O O . VAL A 1 73 ? 4.362 7.605 5.329 1.00 98.25 73 VAL A O 1
ATOM 591 N N . HIS A 1 74 ? 3.604 5.547 4.825 1.00 97.81 74 HIS A N 1
ATOM 592 C CA . HIS A 1 74 ? 4.881 4.849 4.803 1.00 97.81 74 HIS A CA 1
ATOM 593 C C . HIS A 1 74 ? 5.187 4.455 3.365 1.00 97.81 74 HIS A C 1
ATOM 595 O O . HIS A 1 74 ? 4.553 3.555 2.818 1.00 97.81 74 HIS A O 1
ATOM 601 N N . TYR A 1 75 ? 6.136 5.147 2.743 1.00 97.69 75 TYR A N 1
ATOM 602 C CA . TYR A 1 75 ? 6.554 4.862 1.376 1.00 97.69 75 TYR A CA 1
ATOM 603 C C . TYR A 1 75 ? 7.814 4.012 1.357 1.00 97.69 75 TYR A C 1
ATOM 605 O O . TYR A 1 75 ? 8.767 4.275 2.096 1.00 97.69 75 TYR A O 1
ATOM 613 N N . GLN A 1 76 ? 7.836 3.025 0.470 1.00 97.38 76 GLN A N 1
ATOM 614 C CA . GLN A 1 76 ? 9.009 2.216 0.212 1.00 97.38 76 GLN A CA 1
ATOM 615 C C . GLN A 1 76 ? 9.325 2.187 -1.281 1.00 97.38 76 GLN A C 1
ATOM 617 O O . GLN A 1 76 ? 8.616 1.564 -2.074 1.00 97.38 76 GLN A O 1
ATOM 622 N N . GLN A 1 77 ? 10.454 2.805 -1.639 1.00 97.19 77 GLN A N 1
ATOM 623 C CA . GLN A 1 77 ? 10.975 2.750 -2.996 1.00 97.19 77 GLN A CA 1
ATOM 624 C C . GLN A 1 77 ? 11.582 1.368 -3.289 1.00 97.19 77 GLN A C 1
ATOM 626 O O . GLN A 1 77 ? 12.740 1.115 -2.953 1.00 97.19 77 GLN A O 1
ATOM 631 N N . CYS A 1 78 ? 10.808 0.447 -3.862 1.00 96.25 78 CYS A N 1
ATOM 632 C CA . CYS A 1 78 ? 11.250 -0.926 -4.107 1.00 96.25 78 CYS A CA 1
ATOM 633 C C . CYS A 1 78 ? 10.438 -1.640 -5.192 1.00 96.25 78 CYS A C 1
ATOM 635 O O . CYS A 1 78 ? 9.295 -1.289 -5.474 1.00 96.25 78 CYS A O 1
ATOM 637 N N . ALA A 1 79 ? 11.033 -2.686 -5.767 1.00 95.38 79 ALA A N 1
ATOM 638 C CA . ALA A 1 79 ? 10.298 -3.650 -6.575 1.00 95.38 79 ALA A CA 1
ATOM 639 C C . ALA A 1 79 ? 9.673 -4.713 -5.663 1.00 95.38 79 ALA A C 1
ATOM 641 O O . ALA A 1 79 ? 10.378 -5.334 -4.866 1.00 95.38 79 ALA A O 1
ATOM 642 N N . VAL A 1 80 ? 8.368 -4.927 -5.809 1.00 96.69 80 VAL A N 1
ATOM 643 C CA . VAL A 1 80 ? 7.606 -5.954 -5.089 1.00 96.69 80 VAL A CA 1
ATOM 644 C C . VAL A 1 80 ? 7.904 -7.340 -5.665 1.00 96.69 80 VAL A C 1
ATOM 646 O O . VAL A 1 80 ? 8.049 -7.506 -6.878 1.00 96.69 80 VAL A O 1
ATOM 649 N N . SER A 1 81 ? 7.991 -8.337 -4.787 1.00 97.38 81 SER A N 1
ATOM 650 C CA . SER A 1 81 ? 8.225 -9.732 -5.153 1.00 97.38 81 SER A CA 1
ATOM 651 C C . SER A 1 81 ? 6.971 -10.401 -5.732 1.00 97.38 81 SER A C 1
ATOM 653 O O . SER A 1 81 ? 5.842 -10.075 -5.363 1.00 97.38 81 SER A O 1
ATOM 655 N N . SER A 1 82 ? 7.182 -11.386 -6.608 1.00 97.12 82 SER A N 1
ATOM 656 C CA . SER A 1 82 ? 6.139 -12.285 -7.124 1.00 97.12 82 SER A CA 1
ATOM 657 C C . SER A 1 82 ? 5.982 -13.577 -6.309 1.00 97.12 82 SER A C 1
ATOM 659 O O . SER A 1 82 ? 5.004 -14.296 -6.489 1.00 97.12 82 SER A O 1
ATOM 661 N N . ASP A 1 83 ? 6.932 -13.880 -5.418 1.00 96.94 83 ASP A N 1
ATOM 662 C CA . ASP A 1 83 ? 7.024 -15.161 -4.718 1.00 96.94 83 ASP A CA 1
ATOM 663 C C . ASP A 1 83 ? 7.311 -14.965 -3.216 1.00 96.94 83 ASP A C 1
ATOM 665 O O . ASP A 1 83 ? 8.227 -14.214 -2.853 1.00 96.94 83 ASP A O 1
ATOM 669 N N . PRO A 1 84 ? 6.599 -15.667 -2.313 1.00 96.50 84 PRO A N 1
ATOM 670 C CA . PRO A 1 84 ? 6.829 -15.566 -0.870 1.00 96.50 84 PRO A CA 1
ATOM 671 C C . PRO A 1 84 ? 8.237 -15.994 -0.430 1.00 96.50 84 PRO A C 1
ATOM 673 O O . PRO A 1 84 ? 8.697 -15.579 0.630 1.00 96.50 84 PRO A O 1
ATOM 676 N N 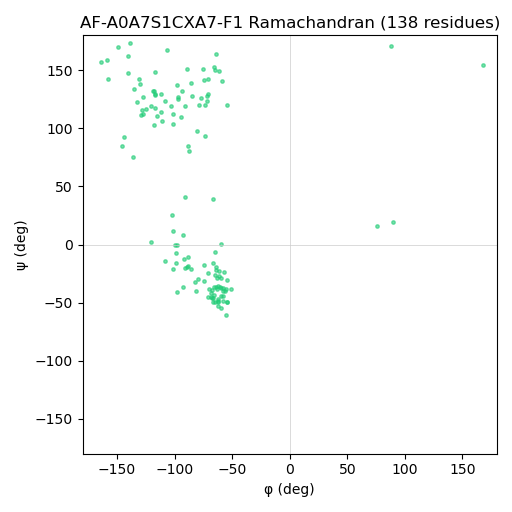. ARG A 1 85 ? 8.945 -16.816 -1.214 1.00 97.38 85 ARG A N 1
ATOM 677 C CA . ARG A 1 85 ? 10.320 -17.261 -0.916 1.00 97.38 85 ARG A CA 1
ATOM 678 C C . ARG A 1 85 ? 11.360 -16.167 -1.146 1.00 97.38 85 ARG A C 1
ATOM 680 O O . ARG A 1 85 ? 12.476 -16.284 -0.647 1.00 97.38 85 ARG A O 1
ATOM 687 N N . GLU A 1 86 ? 10.996 -15.139 -1.901 1.00 96.31 86 GLU A N 1
ATOM 688 C CA . GLU A 1 86 ? 11.835 -13.980 -2.208 1.00 96.31 86 GLU A CA 1
ATOM 689 C C . GLU A 1 86 ? 11.525 -12.782 -1.291 1.00 96.31 86 GLU A C 1
ATOM 691 O O . GLU A 1 86 ? 12.171 -11.741 -1.412 1.00 96.31 86 GLU A O 1
ATOM 696 N N . ASP A 1 87 ? 10.568 -12.925 -0.358 1.00 97.38 87 ASP A N 1
ATOM 697 C CA . ASP A 1 87 ? 10.201 -11.878 0.599 1.00 97.38 87 ASP A CA 1
ATOM 698 C C . ASP A 1 87 ? 11.425 -11.390 1.375 1.00 97.38 87 ASP A C 1
ATOM 700 O O . ASP A 1 87 ? 12.107 -12.133 2.087 1.00 97.38 87 ASP A O 1
ATOM 704 N N . SER A 1 88 ? 11.697 -10.100 1.242 1.00 96.44 88 SER A N 1
ATOM 705 C CA . SER A 1 88 ? 12.789 -9.435 1.930 1.00 96.44 88 SER A CA 1
ATOM 706 C C . SER A 1 88 ? 12.435 -7.981 2.197 1.00 96.44 88 SER A C 1
ATOM 708 O O . SER A 1 88 ? 11.450 -7.448 1.689 1.00 96.44 88 SER A O 1
ATOM 710 N N . LYS A 1 89 ? 13.266 -7.307 2.997 1.00 93.00 89 LYS A N 1
ATOM 711 C CA . LYS A 1 89 ? 13.082 -5.878 3.247 1.00 93.00 89 LYS A CA 1
ATOM 712 C C . LYS A 1 89 ? 13.172 -5.060 1.957 1.00 93.00 89 LYS A C 1
ATOM 714 O O . LYS A 1 89 ? 12.430 -4.100 1.834 1.00 93.00 89 LYS A O 1
ATOM 719 N N . ASP A 1 90 ? 14.042 -5.438 1.026 1.00 94.12 90 ASP A N 1
ATOM 720 C CA . ASP A 1 90 ? 14.290 -4.671 -0.201 1.00 94.12 90 ASP A CA 1
ATOM 721 C C . ASP A 1 90 ? 13.381 -5.106 -1.362 1.00 94.12 90 ASP A C 1
ATOM 723 O O . ASP A 1 90 ? 13.155 -4.332 -2.289 1.00 94.12 90 ASP A O 1
ATOM 727 N N . HIS A 1 91 ? 12.823 -6.318 -1.282 1.00 95.31 91 HIS A N 1
ATOM 728 C CA . HIS A 1 91 ? 11.889 -6.898 -2.248 1.00 95.31 91 HIS A CA 1
ATOM 729 C C . HIS A 1 91 ? 10.729 -7.585 -1.515 1.00 95.31 91 HIS A C 1
ATOM 731 O O . HIS A 1 91 ? 10.716 -8.812 -1.379 1.00 95.31 91 HIS A O 1
ATOM 737 N N . PRO A 1 92 ? 9.783 -6.814 -0.959 1.00 97.69 92 PRO A N 1
ATOM 738 C CA . PRO A 1 92 ? 8.730 -7.377 -0.128 1.00 97.69 92 PRO A CA 1
ATOM 739 C C . PRO A 1 92 ? 7.728 -8.175 -0.960 1.00 97.69 92 PRO A C 1
ATOM 741 O O . PRO A 1 92 ? 7.354 -7.763 -2.058 1.00 97.69 92 PRO A O 1
ATOM 744 N N . PHE A 1 93 ? 7.234 -9.282 -0.408 1.00 97.75 93 PHE A N 1
ATOM 745 C CA . PHE A 1 93 ? 6.048 -9.968 -0.919 1.00 97.75 93 PHE A CA 1
ATOM 746 C C . PHE A 1 93 ? 4.821 -9.470 -0.144 1.00 97.75 93 PHE A C 1
ATOM 748 O O . PHE A 1 93 ? 4.680 -9.725 1.057 1.00 97.75 93 PHE A O 1
ATOM 755 N N . LEU A 1 94 ? 3.952 -8.698 -0.803 1.00 97.06 94 LEU A N 1
ATOM 756 C CA . LEU A 1 94 ? 2.960 -7.864 -0.113 1.00 97.06 94 LEU A CA 1
ATOM 757 C C . LEU A 1 94 ? 1.931 -8.635 0.730 1.00 97.06 94 LEU A C 1
ATOM 759 O O . LEU A 1 94 ? 1.640 -8.157 1.824 1.00 97.06 94 LEU A O 1
ATOM 763 N N . PRO A 1 95 ? 1.444 -9.834 0.356 1.00 96.62 95 PRO A N 1
ATOM 764 C CA . PRO A 1 95 ? 0.570 -10.623 1.221 1.00 96.62 95 PRO A CA 1
ATOM 765 C C . PRO A 1 95 ? 1.177 -10.894 2.602 1.00 96.62 95 PRO A C 1
ATOM 767 O O . PRO A 1 95 ? 0.493 -10.803 3.621 1.00 96.62 95 PRO A O 1
ATOM 770 N N . LEU A 1 96 ? 2.488 -11.154 2.671 1.00 96.44 96 LEU A N 1
ATOM 771 C CA . LEU A 1 96 ? 3.176 -11.340 3.949 1.00 96.44 96 LEU A CA 1
ATOM 772 C C . LEU A 1 96 ? 3.385 -10.017 4.689 1.00 96.44 96 LEU A C 1
ATOM 774 O O . LEU A 1 96 ? 3.363 -9.995 5.919 1.00 96.44 96 LEU A O 1
ATOM 778 N N . VAL A 1 97 ? 3.558 -8.906 3.970 1.00 96.75 97 VAL A N 1
ATOM 779 C CA . VAL A 1 97 ? 3.575 -7.571 4.582 1.00 96.75 97 VAL A CA 1
ATOM 780 C C . VAL A 1 97 ? 2.235 -7.256 5.238 1.00 96.75 97 VAL A C 1
ATOM 782 O O . VAL A 1 97 ? 2.234 -6.848 6.398 1.00 96.75 97 VAL A O 1
ATOM 785 N N . VAL A 1 98 ? 1.115 -7.494 4.550 1.00 96.56 98 VAL A N 1
ATOM 786 C CA . VAL A 1 98 ? -0.234 -7.280 5.092 1.00 96.56 98 VAL A CA 1
ATOM 787 C C . VAL A 1 98 ? -0.401 -8.047 6.403 1.00 96.56 98 VAL A C 1
ATOM 789 O O . VAL A 1 98 ? -0.724 -7.444 7.423 1.00 96.56 98 VAL A O 1
ATOM 792 N N . LYS A 1 99 ? -0.043 -9.339 6.430 1.00 94.81 99 LYS A N 1
ATOM 793 C CA . LYS A 1 99 ? -0.089 -10.163 7.653 1.00 94.81 99 LYS A CA 1
ATOM 794 C C . LYS A 1 99 ? 0.778 -9.645 8.804 1.00 94.81 99 LYS A C 1
ATOM 796 O O . LYS A 1 99 ? 0.483 -9.922 9.962 1.00 94.81 99 LYS A O 1
ATOM 801 N N . ARG A 1 100 ? 1.875 -8.941 8.508 1.00 94.88 100 ARG A N 1
ATOM 802 C CA . ARG A 1 100 ? 2.770 -8.364 9.527 1.00 94.88 100 ARG A CA 1
ATOM 803 C C . ARG A 1 100 ? 2.271 -7.030 10.076 1.00 94.88 100 ARG A C 1
ATOM 805 O O . ARG A 1 100 ? 2.576 -6.714 11.221 1.00 94.88 100 ARG A O 1
ATOM 812 N N . GLN A 1 101 ? 1.585 -6.240 9.253 1.00 95.69 101 GLN A N 1
ATOM 813 C CA . GLN A 1 101 ? 1.214 -4.855 9.568 1.00 95.69 101 GLN A CA 1
ATOM 814 C C . GLN A 1 101 ? -0.248 -4.698 10.013 1.00 95.69 101 GLN A C 1
ATOM 816 O O . GLN A 1 101 ? -0.584 -3.706 10.667 1.00 95.69 101 GLN A O 1
ATOM 821 N N . ALA A 1 102 ? -1.102 -5.666 9.674 1.00 94.75 102 ALA A N 1
ATOM 822 C CA . ALA A 1 102 ? -2.517 -5.683 10.016 1.00 94.75 102 ALA A CA 1
ATOM 823 C C . ALA A 1 102 ? -2.878 -6.867 10.923 1.00 94.75 102 ALA A C 1
ATOM 825 O O . ALA A 1 102 ? -2.309 -7.959 10.849 1.00 94.75 102 ALA A O 1
ATOM 826 N N . THR A 1 103 ? -3.867 -6.641 11.775 1.00 92.00 103 THR A N 1
ATOM 827 C CA . THR A 1 103 ? -4.469 -7.627 12.671 1.00 92.00 103 THR A CA 1
ATOM 828 C C . THR A 1 103 ? -5.860 -8.023 12.178 1.00 92.00 103 THR A C 1
ATOM 830 O O . THR A 1 103 ? -6.450 -7.334 11.356 1.00 92.00 103 THR A O 1
ATOM 833 N N . ASN A 1 104 ? -6.430 -9.094 12.736 1.00 88.50 104 ASN A N 1
ATOM 834 C CA . ASN A 1 104 ? -7.806 -9.520 12.435 1.00 88.50 104 ASN A CA 1
ATOM 835 C C . ASN A 1 104 ? -8.894 -8.527 12.886 1.00 88.50 104 ASN A C 1
ATOM 837 O O . ASN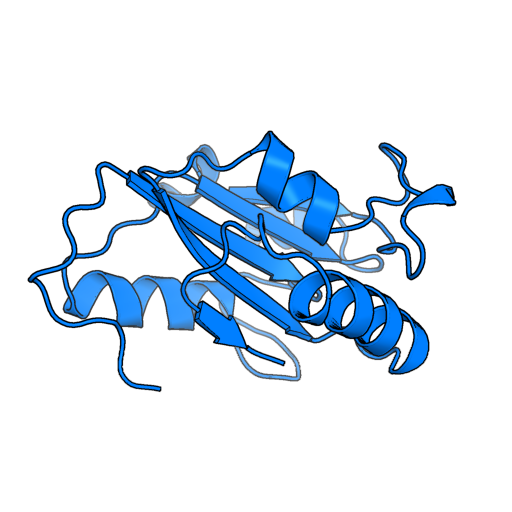 A 1 104 ? -10.073 -8.758 12.633 1.00 88.50 104 ASN A O 1
ATOM 841 N N . GLU A 1 105 ? -8.525 -7.470 13.611 1.00 91.81 105 GLU A N 1
ATOM 842 C CA . GLU A 1 105 ? -9.442 -6.405 14.027 1.00 91.81 105 GLU A CA 1
ATOM 843 C C . GLU A 1 105 ? -9.353 -5.171 13.121 1.00 91.81 105 GLU A C 1
ATOM 845 O O . GLU A 1 105 ? -10.151 -4.240 13.274 1.00 91.81 105 GLU A O 1
ATOM 850 N N . ASP A 1 106 ? -8.385 -5.150 12.204 1.00 94.56 106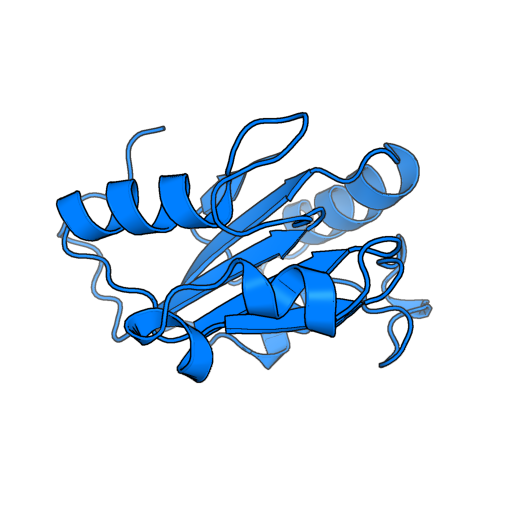 ASP A N 1
ATOM 851 C CA . ASP A 1 106 ? -8.209 -4.068 11.251 1.00 94.56 106 ASP A CA 1
ATOM 852 C C . ASP A 1 106 ? -9.084 -4.305 10.026 1.00 94.56 106 ASP A C 1
ATOM 854 O O . ASP A 1 106 ? -9.157 -5.416 9.515 1.00 94.56 106 ASP A O 1
ATOM 858 N N . TYR A 1 107 ? -9.695 -3.236 9.525 1.00 95.69 107 TYR A N 1
ATOM 859 C CA . TYR A 1 107 ? -10.190 -3.215 8.158 1.00 95.69 107 TYR A CA 1
ATOM 860 C C . TYR A 1 107 ? -9.014 -3.018 7.199 1.00 95.69 107 TYR A C 1
ATOM 862 O O . TYR A 1 107 ? -8.272 -2.040 7.331 1.00 95.69 107 TYR A O 1
ATOM 870 N N . VAL A 1 108 ? -8.856 -3.896 6.214 1.00 96.75 108 VAL A N 1
ATOM 871 C CA . VAL A 1 108 ? -7.735 -3.854 5.272 1.00 96.75 108 VAL A CA 1
ATOM 872 C C . VAL A 1 108 ? -8.214 -3.621 3.849 1.00 96.75 108 VAL A C 1
ATOM 874 O O . VAL A 1 108 ? -8.885 -4.457 3.242 1.00 96.75 108 VAL A O 1
ATOM 877 N N . LEU A 1 109 ? -7.778 -2.492 3.292 1.00 97.19 109 LEU A N 1
ATOM 878 C CA . LEU A 1 109 ? -7.840 -2.221 1.862 1.00 97.19 109 LEU A CA 1
ATOM 879 C C . LEU A 1 109 ? -6.484 -2.549 1.236 1.00 97.19 109 LEU A C 1
ATOM 881 O O . LEU A 1 109 ? -5.463 -2.012 1.667 1.00 97.19 109 LEU A O 1
ATOM 885 N N . PHE A 1 110 ? -6.468 -3.374 0.194 1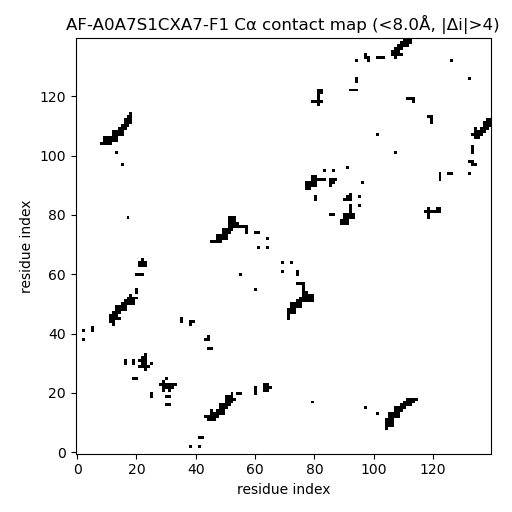.00 97.31 110 PHE A N 1
ATOM 886 C CA . PHE A 1 110 ? -5.271 -3.638 -0.592 1.00 97.31 110 PHE A CA 1
ATOM 887 C C . PHE A 1 110 ? -5.522 -3.357 -2.074 1.00 97.31 110 PHE A C 1
ATOM 889 O O . PHE A 1 110 ? -6.327 -4.023 -2.720 1.00 97.31 110 PHE A O 1
ATOM 896 N N . LYS A 1 111 ? -4.805 -2.373 -2.619 1.00 96.19 111 LYS A N 1
ATOM 897 C CA . LYS A 1 111 ? -4.668 -2.156 -4.057 1.00 96.19 111 LYS A CA 1
ATOM 898 C C . LYS A 1 111 ? -3.365 -2.775 -4.554 1.00 96.19 111 LYS A C 1
ATOM 900 O O . LYS A 1 111 ? -2.283 -2.413 -4.093 1.00 96.19 111 LYS A O 1
ATOM 905 N N . LEU A 1 112 ? -3.487 -3.641 -5.547 1.00 95.56 112 LEU A N 1
ATOM 906 C CA . LEU A 1 112 ? -2.399 -4.232 -6.300 1.00 95.56 112 LEU A CA 1
ATOM 907 C C . LEU A 1 112 ? -2.545 -3.793 -7.756 1.00 95.56 112 LEU A C 1
ATOM 909 O O . LEU A 1 112 ? -3.415 -4.283 -8.451 1.00 95.56 112 LEU A O 1
ATOM 913 N N . ASP A 1 113 ? -1.739 -2.836 -8.191 1.00 92.50 113 ASP A N 1
ATOM 914 C CA . ASP A 1 113 ? -1.738 -2.348 -9.575 1.00 92.50 113 ASP A CA 1
ATOM 915 C C . ASP A 1 113 ? -0.294 -1.990 -9.904 1.00 92.50 113 ASP A C 1
ATOM 917 O O . ASP A 1 113 ? 0.207 -0.894 -9.651 1.00 92.50 113 ASP A O 1
ATOM 921 N N . ILE A 1 114 ? 0.419 -3.029 -10.314 1.00 87.50 114 ILE A N 1
ATOM 922 C CA . ILE A 1 114 ?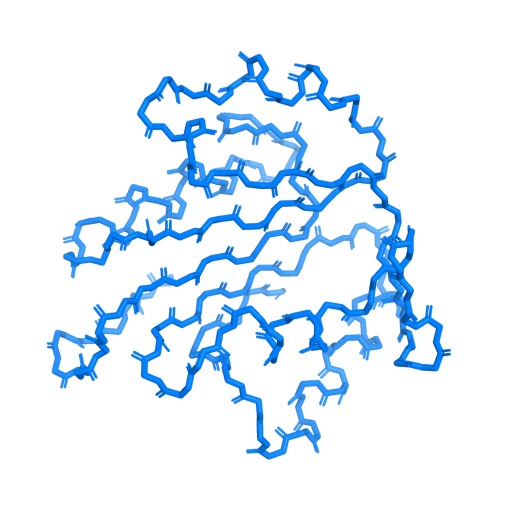 1.833 -3.011 -10.645 1.00 87.50 114 ILE A CA 1
ATOM 923 C C . ILE A 1 114 ? 1.882 -3.380 -12.120 1.00 87.50 114 ILE A C 1
ATOM 925 O O . ILE A 1 114 ? 1.354 -4.416 -12.499 1.00 87.50 114 ILE A O 1
ATOM 929 N N . ASP A 1 115 ? 2.571 -2.598 -12.954 1.00 89.19 115 ASP A N 1
ATOM 930 C CA . ASP A 1 115 ? 2.694 -2.813 -14.410 1.00 89.19 115 ASP A CA 1
ATOM 931 C C . ASP A 1 115 ? 3.487 -4.098 -14.805 1.00 89.19 115 ASP A C 1
ATOM 933 O O . ASP A 1 115 ? 4.305 -4.106 -15.730 1.00 89.19 115 ASP A O 1
ATOM 937 N N . SER A 1 116 ? 3.309 -5.201 -14.078 1.00 94.25 116 SER A N 1
ATOM 938 C CA . SER A 1 116 ? 3.946 -6.501 -14.230 1.00 94.25 116 SER A CA 1
ATOM 939 C C . SER A 1 116 ? 2.942 -7.614 -13.892 1.00 94.25 116 SER A C 1
ATOM 941 O O . SER A 1 116 ? 2.880 -8.064 -12.743 1.00 94.25 116 SER A O 1
ATOM 943 N N . PRO A 1 117 ? 2.220 -8.152 -14.896 1.00 94.88 117 PRO A N 1
ATOM 944 C CA . PRO A 1 117 ? 1.224 -9.206 -14.687 1.00 94.88 117 PRO A CA 1
ATOM 945 C C . PRO A 1 117 ? 1.774 -10.438 -13.961 1.00 94.88 117 PRO A C 1
ATOM 947 O O . PRO A 1 117 ? 1.058 -11.127 -13.246 1.00 94.88 117 PRO A O 1
ATOM 950 N N . HIS A 1 118 ? 3.062 -10.742 -14.142 1.00 96.44 118 HIS A N 1
ATOM 951 C CA . HIS A 1 118 ? 3.705 -11.852 -13.443 1.00 96.44 118 HIS A CA 1
ATOM 952 C C . HIS A 1 118 ? 3.789 -11.618 -11.929 1.00 96.44 118 HIS A C 1
ATOM 954 O O . HIS A 1 118 ? 3.497 -12.532 -11.160 1.00 96.44 118 HIS A O 1
ATOM 960 N N . VAL A 1 119 ? 4.164 -10.405 -11.510 1.00 96.31 119 VAL A N 1
ATOM 961 C CA . VAL A 1 119 ? 4.252 -10.042 -10.090 1.00 96.31 119 VAL A CA 1
ATOM 962 C C . VAL A 1 119 ? 2.866 -10.035 -9.473 1.00 96.31 119 VAL A C 1
ATOM 964 O O . VAL A 1 119 ? 2.667 -10.624 -8.413 1.00 96.31 119 VAL A O 1
ATOM 967 N N . GLU A 1 120 ? 1.899 -9.432 -10.156 1.00 96.75 120 GLU A N 1
ATOM 968 C CA . GLU A 1 120 ? 0.539 -9.360 -9.644 1.00 96.75 120 GLU A CA 1
ATOM 969 C C . GLU A 1 120 ? -0.087 -10.745 -9.476 1.00 96.75 120 GLU A C 1
ATOM 971 O O . GLU A 1 120 ? -0.538 -11.073 -8.382 1.00 96.75 120 GLU A O 1
ATOM 976 N N . ASN A 1 121 ? -0.018 -11.597 -10.506 1.00 97.00 121 ASN A N 1
ATOM 977 C CA . ASN A 1 121 ? -0.560 -12.956 -10.444 1.00 97.00 121 ASN A CA 1
ATOM 978 C C . ASN A 1 121 ? 0.037 -13.760 -9.282 1.00 97.00 121 ASN A C 1
ATOM 980 O O . ASN A 1 121 ? -0.699 -14.448 -8.588 1.00 97.00 121 ASN A O 1
ATOM 984 N N . GLY A 1 122 ? 1.342 -13.637 -9.013 1.00 96.75 122 GLY A N 1
ATOM 985 C CA . GLY A 1 122 ? 1.968 -14.324 -7.879 1.00 96.75 122 GLY A CA 1
ATOM 986 C C . GLY A 1 122 ? 1.422 -13.879 -6.514 1.00 96.75 122 GLY A C 1
ATOM 987 O O . GLY A 1 122 ? 1.206 -14.706 -5.625 1.00 96.75 122 GLY A O 1
ATOM 988 N N . ASN A 1 123 ? 1.129 -12.583 -6.355 1.00 97.19 123 ASN A N 1
ATOM 989 C CA . ASN A 1 123 ? 0.502 -12.051 -5.141 1.00 97.19 123 ASN A CA 1
ATOM 990 C C . ASN A 1 123 ? -0.972 -12.490 -5.043 1.00 97.19 123 ASN A C 1
ATOM 992 O O . ASN A 1 123 ? -1.396 -12.948 -3.983 1.00 97.19 123 ASN A O 1
ATOM 996 N N . ILE A 1 124 ? -1.734 -12.408 -6.140 1.00 96.69 124 ILE A N 1
ATOM 997 C CA . ILE A 1 124 ? -3.148 -12.816 -6.205 1.00 96.69 124 ILE A CA 1
ATOM 998 C C . ILE A 1 124 ? -3.319 -14.306 -5.925 1.00 96.69 124 ILE A C 1
ATOM 1000 O O . ILE A 1 124 ? -4.138 -14.675 -5.084 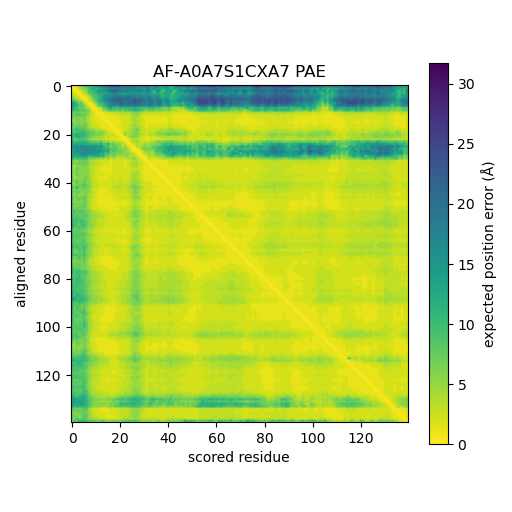1.00 96.69 124 ILE A O 1
ATOM 1004 N N . ASP A 1 125 ? -2.529 -15.160 -6.572 1.00 96.44 125 ASP A N 1
ATOM 1005 C CA . ASP A 1 125 ? -2.588 -16.607 -6.376 1.00 96.44 125 ASP A CA 1
ATOM 1006 C C . ASP A 1 125 ? -2.344 -16.964 -4.908 1.00 96.44 125 ASP A C 1
ATOM 1008 O O . ASP A 1 125 ? -3.034 -17.822 -4.358 1.00 96.44 125 ASP A O 1
ATOM 1012 N N . PHE A 1 126 ? -1.408 -16.287 -4.241 1.00 96.31 126 PHE A N 1
ATOM 1013 C CA . PHE A 1 126 ? -1.185 -16.493 -2.814 1.00 96.31 126 PHE A CA 1
ATOM 1014 C C . PHE A 1 126 ? -2.397 -16.060 -1.986 1.00 96.31 126 PHE A C 1
ATOM 1016 O O . PHE A 1 126 ? -2.881 -16.848 -1.181 1.00 96.31 126 PHE A O 1
ATOM 1023 N N . ILE A 1 127 ? -2.926 -14.852 -2.211 1.00 95.69 127 ILE A N 1
ATOM 1024 C CA . ILE A 1 127 ? -4.078 -14.315 -1.467 1.00 95.69 127 ILE A CA 1
ATOM 1025 C C . ILE A 1 127 ? -5.303 -15.224 -1.600 1.00 95.69 127 ILE A C 1
ATOM 1027 O O . ILE A 1 127 ? -5.966 -15.507 -0.607 1.00 95.69 127 ILE A O 1
ATOM 1031 N N . LEU A 1 128 ? -5.602 -15.700 -2.811 1.00 93.81 128 LEU A N 1
ATOM 1032 C CA . LEU A 1 128 ? -6.781 -16.529 -3.075 1.00 93.81 128 LEU A CA 1
ATOM 1033 C C . LEU A 1 128 ? -6.675 -17.941 -2.484 1.00 93.81 128 LEU A C 1
ATOM 1035 O O . LEU A 1 128 ? -7.700 -18.576 -2.238 1.00 93.81 128 LEU A O 1
ATOM 1039 N N . ASN A 1 129 ? -5.456 -18.441 -2.269 1.00 94.44 129 ASN A N 1
ATOM 1040 C CA . ASN A 1 129 ? -5.208 -19.767 -1.699 1.00 94.44 129 ASN A CA 1
ATOM 1041 C C . ASN A 1 129 ? -4.878 -19.733 -0.199 1.00 94.44 129 ASN A C 1
ATOM 1043 O O . ASN A 1 129 ? -4.661 -20.787 0.403 1.00 94.44 129 ASN A O 1
ATOM 1047 N N . ASP A 1 130 ? -4.842 -18.548 0.407 1.00 90.94 130 ASP A N 1
ATOM 1048 C CA . ASP A 1 130 ? -4.500 -18.345 1.807 1.00 90.94 130 ASP A CA 1
ATOM 1049 C C . ASP A 1 130 ? -5.768 -18.119 2.645 1.00 90.94 130 ASP A C 1
ATOM 1051 O O . ASP A 1 130 ? -6.350 -17.032 2.612 1.00 90.94 130 ASP A O 1
ATOM 1055 N N . PRO A 1 131 ? -6.225 -19.127 3.412 1.00 81.25 131 PRO A N 1
ATOM 1056 C CA . PRO A 1 131 ? -7.435 -19.000 4.221 1.00 81.25 131 PRO A CA 1
ATOM 1057 C C . PRO A 1 131 ? -7.283 -17.991 5.368 1.00 81.25 131 PRO A C 1
ATOM 1059 O O . PRO A 1 131 ? -8.290 -17.565 5.926 1.00 81.25 131 PRO A O 1
ATOM 1062 N N . ASP A 1 132 ? -6.048 -17.604 5.698 1.00 85.19 132 ASP A N 1
ATOM 1063 C CA . ASP A 1 132 ? -5.721 -16.653 6.758 1.00 85.19 132 ASP A CA 1
ATOM 1064 C C . ASP A 1 132 ? -5.388 -15.265 6.180 1.00 85.19 132 ASP A C 1
ATOM 1066 O O . ASP A 1 132 ? -4.614 -14.507 6.768 1.00 85.19 132 ASP A O 1
ATOM 1070 N N . THR A 1 133 ? -5.897 -14.928 4.991 1.00 81.94 133 THR A N 1
ATOM 1071 C CA . THR A 1 133 ? -5.705 -13.591 4.423 1.00 81.94 133 THR A CA 1
ATOM 1072 C C . THR A 1 133 ? -6.534 -12.552 5.185 1.00 81.94 133 THR A C 1
ATOM 1074 O O . THR A 1 133 ? -7.750 -12.672 5.313 1.00 81.94 133 THR A O 1
ATOM 1077 N N . HIS A 1 134 ? -5.871 -11.520 5.713 1.00 86.94 134 HIS A N 1
ATOM 1078 C CA . HIS A 1 134 ? -6.508 -10.428 6.460 1.00 86.94 134 HIS A CA 1
ATOM 1079 C C . HIS A 1 134 ? -6.893 -9.272 5.519 1.00 86.94 134 HIS A C 1
ATOM 1081 O O . HIS A 1 134 ? -6.615 -8.124 5.834 1.00 86.94 134 HIS A O 1
ATOM 1087 N N . ILE A 1 135 ? -7.4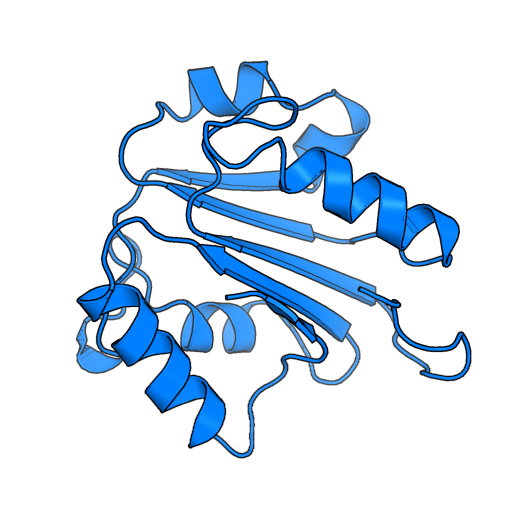12 -9.554 4.320 1.00 94.06 135 ILE A N 1
ATOM 1088 C CA . ILE A 1 135 ? -7.764 -8.530 3.321 1.00 94.06 135 ILE A CA 1
ATOM 1089 C C . ILE A 1 135 ? -9.283 -8.491 3.171 1.00 94.06 135 ILE A C 1
ATOM 1091 O O . ILE A 1 135 ? -9.872 -9.447 2.668 1.00 94.06 135 ILE A O 1
ATOM 1095 N N . ASP A 1 136 ? -9.906 -7.382 3.571 1.00 93.62 136 ASP A N 1
ATOM 1096 C CA . ASP A 1 136 ? -11.354 -7.187 3.433 1.00 93.62 136 ASP A CA 1
ATOM 1097 C C . ASP A 1 136 ? -11.737 -6.741 2.021 1.00 93.62 136 ASP A C 1
ATOM 1099 O O . ASP A 1 136 ? -12.737 -7.200 1.465 1.00 93.62 136 ASP A O 1
ATOM 1103 N N . GLU A 1 137 ? -10.932 -5.858 1.422 1.00 94.25 137 GLU A N 1
ATOM 1104 C CA . GLU A 1 137 ? -11.129 -5.388 0.054 1.00 94.25 137 GLU A CA 1
ATOM 1105 C C . GLU A 1 137 ? -9.833 -5.437 -0.751 1.00 94.25 137 GLU A C 1
ATOM 1107 O O . GLU A 1 137 ? -8.834 -4.808 -0.402 1.00 94.25 137 GLU A O 1
ATOM 1112 N N . LEU A 1 138 ? -9.887 -6.165 -1.867 1.00 94.25 138 LEU A N 1
ATOM 1113 C CA . LEU A 1 138 ? -8.808 -6.299 -2.837 1.00 94.25 138 LEU A CA 1
ATOM 1114 C C . LEU A 1 138 ? -9.199 -5.612 -4.149 1.00 94.25 138 LEU A C 1
ATOM 1116 O O . LEU A 1 138 ? -10.272 -5.867 -4.700 1.00 94.25 138 LEU A O 1
ATOM 1120 N N . LEU A 1 139 ? -8.308 -4.763 -4.653 1.00 92.88 139 LEU A N 1
ATOM 1121 C CA . LEU A 1 139 ? -8.422 -4.069 -5.932 1.00 92.88 139 LEU A CA 1
ATOM 1122 C C . LEU A 1 139 ? -7.223 -4.454 -6.795 1.00 92.88 139 LEU A C 1
ATOM 1124 O O . LEU A 1 139 ? -6.093 -4.194 -6.390 1.00 92.88 139 LEU A O 1
ATOM 1128 N N . TRP A 1 140 ? -7.483 -5.066 -7.945 1.00 85.56 140 TRP A N 1
ATOM 1129 C CA . TRP A 1 140 ? -6.496 -5.525 -8.920 1.00 85.56 140 TRP A CA 1
ATOM 1130 C C . TRP A 1 140 ? -7.134 -5.544 -10.309 1.00 85.56 140 TRP A C 1
ATOM 1132 O O . TRP A 1 140 ? -8.317 -5.963 -10.390 1.00 85.56 140 TRP A O 1
#

Nearest PDB structures (foldseek):
  8v9k-assembly1_z  TM=6.274E-01  e=8.816E-01  Mycobacterium tuberculosis H37Rv
  6c4j-assembly1_A  TM=5.326E-01  e=1.663E+00  Homo sapiens
  4cvh-assembly1_A-2  TM=4.591E-01  e=1.465E+00  Homo sapiens
  4edf-assembly2_B  TM=5.328E-01  e=2.764E+00  Homo sapiens
  6c4k-assembly1_A  TM=4.246E-01  e=1.465E+00  Homo sapiens

Solvent-accessible surface area (backbone atoms only — not comparable to full-atom values): 7993 Å² total; per-residue (Å²): 140,81,80,81,68,88,82,67,86,53,83,49,26,37,37,38,34,39,52,49,64,32,31,79,43,52,100,92,49,27,58,57,49,50,52,53,55,56,37,42,78,69,75,45,66,67,63,38,34,42,33,29,23,61,79,50,52,65,66,66,32,55,72,50,43,55,78,92,45,58,84,33,51,46,77,43,66,28,54,68,31,40,42,79,90,58,48,40,94,71,24,39,20,60,70,61,48,48,62,72,77,51,52,93,47,37,41,23,43,36,39,50,56,56,105,39,71,68,35,50,49,36,45,50,57,49,53,78,71,37,94,83,58,71,64,78,40,81,45,115

Foldseek 3Di:
DDDDAPPQQFPAAEEEAEPQQEQQQDPVGRPNVVVQVVVVVRVHHHQAYEYEEQPHDPVNRLVRDDPVCSVRYHYDNADEALACVPDDPRHHPVQVVCVVPDDLRYAYHYEDDDPDPSSSVSSVVCQVPDPPRSYPHYHD

Radius of gyration: 14.28 Å; Cα contacts (8 Å, |Δi|>4): 240; chains: 1; bounding box: 36×37×30 Å